Protein AF-A0A945EYX0-F1 (afdb_monomer_lite)

Structure (mmCIF, N/CA/C/O backbone):
data_AF-A0A945EYX0-F1
#
_entry.id   AF-A0A945EYX0-F1
#
loop_
_atom_site.group_PDB
_atom_site.id
_atom_site.type_symbol
_atom_site.label_atom_id
_atom_site.label_alt_id
_atom_site.label_comp_id
_atom_site.label_asym_id
_atom_site.label_entity_id
_atom_site.label_seq_id
_atom_site.pdbx_PDB_ins_code
_atom_site.Cartn_x
_atom_site.Cartn_y
_atom_site.Cartn_z
_atom_site.occupancy
_atom_site.B_iso_or_equiv
_atom_site.auth_seq_id
_atom_site.auth_comp_id
_atom_site.auth_asym_id
_atom_site.auth_atom_id
_atom_site.pdbx_PDB_model_num
ATOM 1 N N . MET A 1 1 ? -17.085 -20.625 30.267 1.00 37.88 1 MET A N 1
ATOM 2 C CA . MET A 1 1 ? -17.602 -19.311 30.707 1.00 37.88 1 MET A CA 1
ATOM 3 C C . MET A 1 1 ? -17.502 -18.360 29.525 1.00 37.88 1 MET A C 1
ATOM 5 O O . MET A 1 1 ? -16.445 -17.791 29.306 1.00 37.88 1 MET A O 1
ATOM 9 N N . ALA A 1 2 ? -18.550 -18.289 28.701 1.00 43.72 2 ALA A N 1
ATOM 10 C CA . ALA A 1 2 ? -18.624 -17.331 27.600 1.00 43.72 2 ALA A CA 1
ATOM 11 C C . ALA A 1 2 ? -18.953 -15.951 28.187 1.00 43.72 2 ALA A C 1
ATOM 13 O O . ALA A 1 2 ? -19.899 -15.830 28.968 1.00 43.72 2 ALA A O 1
ATOM 14 N N . ASN A 1 3 ? -18.123 -14.959 27.871 1.00 45.56 3 ASN A N 1
ATOM 15 C CA . ASN A 1 3 ? -18.277 -13.574 28.294 1.00 45.56 3 ASN A CA 1
ATOM 16 C C . ASN A 1 3 ? -19.655 -13.056 27.833 1.00 45.56 3 ASN A C 1
ATOM 18 O O . ASN A 1 3 ? -19.941 -13.009 26.640 1.00 45.56 3 ASN A O 1
ATOM 22 N N . LYS A 1 4 ? -20.528 -12.750 28.799 1.00 53.34 4 LYS A N 1
ATOM 23 C CA . LYS A 1 4 ? -21.938 -12.376 28.600 1.00 53.34 4 LYS A CA 1
ATOM 24 C C . LYS A 1 4 ? -22.142 -10.885 28.298 1.00 53.34 4 LYS A C 1
ATOM 26 O O . LYS A 1 4 ? -23.288 -10.465 28.166 1.00 53.34 4 LYS A O 1
ATOM 31 N N . ASP A 1 5 ? -21.069 -10.107 28.159 1.00 51.94 5 ASP A N 1
ATOM 32 C CA . ASP A 1 5 ? -21.145 -8.646 28.036 1.00 51.94 5 ASP A CA 1
ATOM 33 C C . ASP A 1 5 ? -20.973 -8.131 26.598 1.00 51.94 5 ASP A C 1
ATOM 35 O O . ASP A 1 5 ? -21.030 -6.921 26.355 1.00 51.94 5 ASP A O 1
ATOM 39 N N . ILE A 1 6 ? -20.832 -9.028 25.616 1.00 58.34 6 ILE A N 1
ATOM 40 C CA . ILE A 1 6 ? -20.865 -8.649 24.201 1.00 58.34 6 ILE A CA 1
ATOM 41 C C . ILE A 1 6 ? -22.315 -8.330 23.840 1.00 58.34 6 ILE A C 1
ATOM 43 O O . ILE A 1 6 ? -23.124 -9.215 23.561 1.00 58.34 6 ILE A O 1
ATOM 47 N N . LYS A 1 7 ? -22.667 -7.039 23.879 1.00 54.03 7 LYS A N 1
ATOM 48 C CA . LYS A 1 7 ? -23.933 -6.562 23.313 1.00 54.03 7 LYS A CA 1
ATOM 49 C C . LYS A 1 7 ? -23.974 -7.035 21.859 1.00 54.03 7 LYS A C 1
ATOM 51 O O . LYS A 1 7 ? -23.086 -6.628 21.109 1.00 54.03 7 LYS A O 1
ATOM 56 N N . PRO A 1 8 ? -24.960 -7.857 21.452 1.00 54.25 8 PRO A N 1
ATOM 57 C CA . PRO A 1 8 ? -25.047 -8.290 20.071 1.00 54.25 8 PRO A CA 1
ATOM 58 C C . PRO A 1 8 ? -25.169 -7.028 19.228 1.00 54.25 8 PRO A C 1
ATOM 60 O O . PRO A 1 8 ? -26.098 -6.230 19.413 1.00 54.25 8 PRO A O 1
ATOM 63 N N . LEU A 1 9 ? -24.181 -6.807 18.362 1.00 60.78 9 LEU A N 1
ATOM 64 C CA . LEU A 1 9 ? -24.248 -5.759 17.362 1.00 60.78 9 LEU A CA 1
ATOM 65 C C . LEU A 1 9 ? -25.582 -5.998 16.643 1.00 60.78 9 LEU A C 1
ATOM 67 O O . LEU A 1 9 ? -25.822 -7.108 16.170 1.00 60.78 9 LEU A O 1
ATOM 71 N N . LYS A 1 10 ? -26.503 -5.021 16.652 1.00 60.78 10 LYS A N 1
ATOM 72 C CA . LYS A 1 10 ? -27.792 -5.130 15.944 1.00 60.78 10 LYS A CA 1
ATOM 73 C C . LYS A 1 10 ? -27.534 -5.052 14.440 1.00 60.78 10 LYS A C 1
ATOM 75 O O . LYS A 1 10 ? -27.842 -4.068 13.779 1.00 60.78 10 LYS A O 1
ATOM 80 N N . LEU A 1 11 ? -26.874 -6.078 13.940 1.00 62.19 11 LEU A N 1
ATOM 81 C CA . LEU A 1 11 ? -26.533 -6.319 12.561 1.00 62.19 11 LEU A CA 1
ATOM 82 C C . LEU A 1 11 ? -27.750 -7.022 11.942 1.00 62.19 11 LEU A C 1
ATOM 84 O O . LEU A 1 11 ? -28.428 -7.805 12.609 1.00 62.19 11 LEU A O 1
ATOM 88 N N . GLY A 1 12 ? -28.095 -6.679 10.700 1.00 70.94 12 GLY A N 1
ATOM 89 C CA . GLY A 1 12 ? -29.199 -7.320 9.984 1.00 70.94 12 GLY A CA 1
ATOM 90 C C . GLY A 1 12 ? -29.094 -8.854 9.977 1.00 70.94 12 GLY A C 1
ATOM 91 O O . GLY A 1 12 ? -28.047 -9.427 10.259 1.00 70.94 12 GLY A O 1
ATOM 92 N N . VAL A 1 13 ? -30.185 -9.540 9.624 1.00 76.62 13 VAL A N 1
ATOM 93 C CA . VAL A 1 13 ? -30.310 -11.014 9.702 1.00 76.62 13 VAL A CA 1
ATOM 94 C C . VAL A 1 13 ? -29.099 -11.763 9.118 1.00 76.62 13 VAL A C 1
ATOM 96 O O . VAL A 1 13 ? -28.624 -12.730 9.706 1.00 76.62 13 VAL A O 1
ATOM 99 N N . VAL A 1 14 ? -28.556 -11.284 7.995 1.00 78.00 14 VAL A N 1
ATOM 100 C CA . VAL A 1 14 ? -27.395 -11.888 7.317 1.00 78.00 14 VAL A CA 1
ATOM 101 C C . VAL A 1 14 ? -26.112 -11.752 8.133 1.00 78.00 14 VAL A C 1
ATOM 103 O O . VAL A 1 14 ? -25.333 -12.691 8.249 1.00 78.00 14 VAL A O 1
ATOM 106 N N . THR A 1 15 ? -25.870 -10.584 8.704 1.00 73.88 15 THR A N 1
ATOM 107 C CA . THR A 1 15 ? -24.610 -10.275 9.370 1.00 73.88 15 THR A CA 1
ATOM 108 C C . THR A 1 15 ? -24.561 -10.843 10.790 1.00 73.88 15 THR A C 1
ATOM 110 O O . THR A 1 15 ? -23.486 -11.235 11.234 1.00 73.88 15 THR A O 1
ATOM 113 N N . GLY A 1 16 ? -25.713 -11.005 11.452 1.00 76.19 16 GLY A N 1
ATOM 114 C CA . GLY A 1 16 ? -25.828 -11.794 12.686 1.00 76.19 16 GLY A CA 1
ATOM 115 C C . GLY A 1 16 ? -25.573 -13.291 12.470 1.00 76.19 16 GLY A C 1
ATOM 116 O O . GLY A 1 16 ? -24.863 -13.909 13.256 1.00 76.19 16 GLY A O 1
ATOM 117 N N . TRP A 1 17 ? -26.072 -13.864 11.367 1.00 81.50 17 TRP A N 1
ATOM 118 C CA . TRP A 1 17 ? -25.796 -15.262 11.007 1.00 81.50 17 TRP A CA 1
ATOM 119 C C . TRP A 1 17 ? -24.309 -15.511 10.702 1.00 81.50 17 TRP A C 1
ATOM 121 O O . TRP A 1 17 ? -23.765 -16.547 11.085 1.00 81.50 17 TRP A O 1
ATOM 131 N N . ILE A 1 18 ? -23.636 -14.560 10.037 1.00 81.62 18 ILE A N 1
ATOM 132 C CA . ILE A 1 18 ? -22.189 -14.646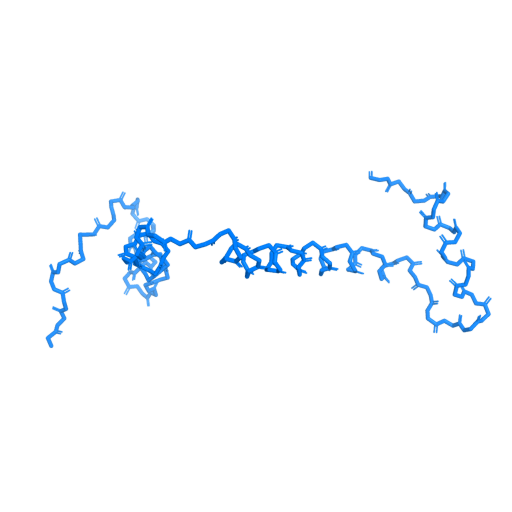 9.778 1.00 81.62 18 ILE A CA 1
ATOM 133 C C . ILE A 1 18 ? -21.408 -14.603 11.093 1.00 81.62 18 ILE A C 1
ATOM 135 O O . ILE A 1 18 ? -20.544 -15.449 11.293 1.00 81.62 18 ILE A O 1
ATOM 139 N N . ASP A 1 19 ? -21.725 -13.668 11.990 1.00 80.69 19 ASP A N 1
ATOM 140 C CA . ASP A 1 19 ? -20.998 -13.487 13.253 1.00 80.69 19 ASP A CA 1
ATOM 141 C C . ASP A 1 19 ? -21.158 -14.690 14.205 1.00 80.69 19 ASP A C 1
ATOM 143 O O . ASP A 1 19 ? -20.222 -15.052 14.913 1.00 80.69 19 ASP A O 1
ATOM 147 N N . GLU A 1 20 ? -22.302 -15.384 14.156 1.00 81.62 20 GLU A N 1
ATOM 148 C CA . GLU A 1 20 ? -22.534 -16.629 14.905 1.00 81.62 20 GLU A CA 1
ATOM 149 C C . GLU A 1 20 ? -21.648 -17.792 14.420 1.00 81.62 20 GLU A C 1
ATOM 151 O O . GLU A 1 20 ? -21.227 -18.637 15.212 1.00 81.62 20 GLU A O 1
ATOM 156 N N . ARG A 1 21 ? -21.347 -17.851 13.115 1.00 83.38 21 ARG A N 1
ATOM 157 C CA . ARG A 1 21 ? -20.498 -18.898 12.516 1.00 83.38 21 ARG A CA 1
ATOM 158 C C . ARG A 1 21 ? -19.015 -18.543 12.552 1.00 83.38 21 ARG A C 1
ATOM 160 O O . ARG A 1 21 ? -18.181 -19.427 12.736 1.00 83.38 21 ARG A O 1
ATOM 167 N N . LEU A 1 22 ? -18.695 -17.272 12.347 1.00 84.62 22 LEU A N 1
ATOM 168 C CA . LEU A 1 22 ? -17.349 -16.725 12.330 1.00 84.62 22 LEU A CA 1
ATOM 169 C C . LEU A 1 22 ? -17.418 -15.288 12.884 1.00 84.62 22 LEU A C 1
ATOM 171 O O . LEU A 1 22 ? -17.830 -14.386 12.150 1.00 84.62 22 LEU A O 1
ATOM 175 N N . PRO A 1 23 ? -17.005 -15.047 14.144 1.00 82.44 23 PRO A N 1
ATOM 176 C CA . PRO A 1 23 ? -17.201 -13.766 14.828 1.00 82.44 23 PRO A CA 1
ATOM 177 C C . PRO A 1 23 ? -16.201 -12.689 14.374 1.00 82.44 23 PRO A C 1
ATOM 179 O O . PRO A 1 23 ? -1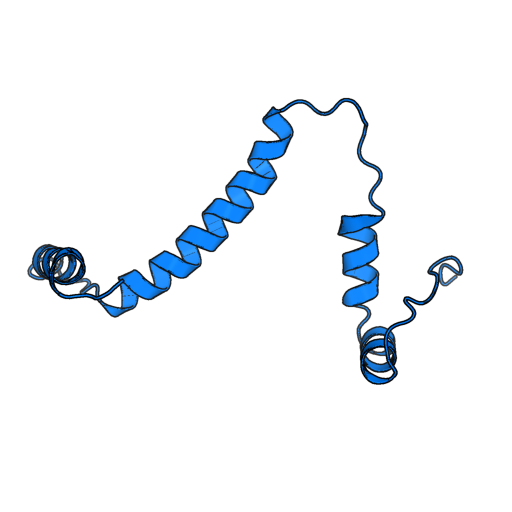5.465 -12.113 15.172 1.00 82.44 23 PRO A O 1
ATOM 182 N N . VAL A 1 24 ? -16.121 -12.434 13.066 1.00 81.06 24 VAL A N 1
ATOM 183 C CA . VAL A 1 24 ? -15.174 -11.480 12.471 1.00 81.06 24 VAL A CA 1
ATOM 184 C C . VAL A 1 24 ? -15.543 -10.059 12.856 1.00 81.06 24 VAL A C 1
ATOM 186 O O . VAL A 1 24 ? -14.678 -9.275 13.237 1.00 81.06 24 VAL A O 1
ATOM 189 N N . PHE A 1 25 ? -16.826 -9.715 12.777 1.00 78.44 25 PHE A N 1
ATOM 190 C CA . PHE A 1 25 ? -17.274 -8.347 13.001 1.00 78.44 25 PHE A CA 1
ATOM 191 C C . PHE A 1 25 ? -17.212 -7.982 14.481 1.00 78.44 25 PHE A C 1
ATOM 193 O O . PHE A 1 25 ? -16.717 -6.904 14.817 1.00 78.44 25 PHE A O 1
ATOM 200 N N . SER A 1 26 ? -17.634 -8.894 15.359 1.00 79.31 26 SER A N 1
ATOM 201 C CA . SER A 1 26 ? -17.517 -8.706 16.806 1.00 79.31 26 SER A CA 1
ATOM 202 C C . SER A 1 26 ? -16.059 -8.591 17.258 1.00 79.31 26 SER A C 1
ATOM 204 O O . SER A 1 26 ? -15.725 -7.672 18.006 1.00 79.31 26 SER A O 1
ATOM 206 N N . TYR A 1 27 ? -15.164 -9.442 16.743 1.00 82.50 27 TYR A N 1
ATOM 207 C CA . TYR A 1 27 ? -13.743 -9.398 17.098 1.00 82.50 27 TYR A CA 1
ATOM 208 C C . TYR A 1 27 ? -13.054 -8.107 16.634 1.00 82.50 27 TYR A C 1
ATOM 210 O O . TYR A 1 27 ? -12.310 -7.482 17.394 1.00 82.50 27 TYR A O 1
ATOM 218 N N . VAL A 1 28 ? -13.330 -7.675 15.399 1.00 83.19 28 VAL A N 1
ATOM 219 C CA . VAL A 1 28 ? -12.800 -6.420 14.843 1.00 83.19 28 VAL A CA 1
ATOM 220 C C . VAL A 1 28 ? -13.302 -5.215 15.640 1.00 83.19 28 VAL A C 1
ATOM 222 O O . VAL A 1 28 ? -12.525 -4.307 15.937 1.00 83.19 28 VAL A O 1
ATOM 225 N N . TYR A 1 29 ? -14.579 -5.205 16.030 1.00 81.94 29 TYR A N 1
ATOM 226 C CA . TYR A 1 29 ? -15.153 -4.124 16.829 1.00 81.94 29 TYR A CA 1
ATOM 227 C C . TYR A 1 29 ? -14.525 -4.031 18.226 1.00 81.94 29 TYR A C 1
ATOM 229 O O . TYR A 1 29 ? -14.190 -2.936 18.681 1.00 81.94 29 TYR A O 1
ATOM 237 N N . GLU A 1 30 ? -14.304 -5.164 18.889 1.00 82.56 30 GLU A N 1
ATOM 238 C CA . GLU A 1 30 ? -13.642 -5.207 20.195 1.00 82.56 30 GLU A CA 1
ATOM 239 C C . GLU A 1 30 ? -12.208 -4.652 20.121 1.00 82.56 30 GLU A C 1
ATOM 241 O O . GLU A 1 30 ? -11.836 -3.771 20.899 1.00 82.56 30 GLU A O 1
ATOM 246 N N . HIS A 1 31 ? -11.425 -5.089 19.131 1.00 82.12 31 HIS A N 1
ATOM 247 C CA . HIS A 1 31 ? -10.016 -4.705 19.006 1.00 82.12 31 HIS A CA 1
ATOM 248 C C . HIS A 1 31 ? -9.811 -3.263 18.537 1.00 82.12 31 HIS A C 1
ATOM 250 O O . HIS A 1 31 ? -8.874 -2.605 18.986 1.00 82.12 31 HIS A O 1
ATOM 256 N N . LEU A 1 32 ? -10.661 -2.757 17.640 1.00 79.62 32 LEU A N 1
ATOM 257 C CA . LEU A 1 32 ? -10.495 -1.412 17.084 1.00 79.62 32 LEU A CA 1
ATOM 258 C C . LEU A 1 32 ? -11.219 -0.332 17.893 1.00 79.62 32 LEU A C 1
ATOM 260 O O . LEU A 1 32 ? -10.697 0.773 18.019 1.00 79.62 32 LEU A O 1
ATOM 264 N N . 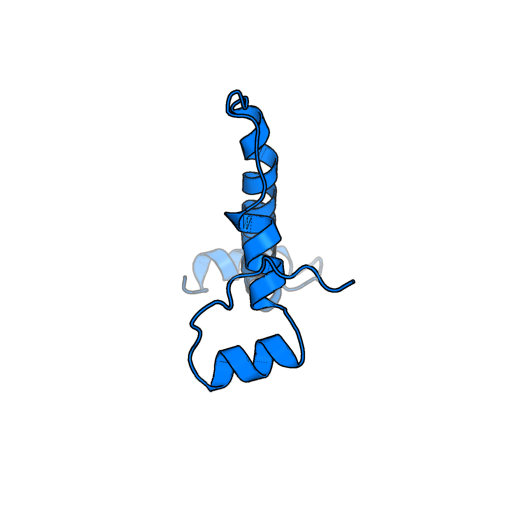ALA A 1 33 ? -12.412 -0.620 18.423 1.00 78.25 33 ALA A N 1
ATOM 265 C CA . ALA A 1 33 ? -13.264 0.398 19.044 1.00 78.25 33 ALA A CA 1
ATOM 266 C C . ALA A 1 33 ? -13.290 0.332 20.576 1.00 78.25 33 ALA A C 1
ATOM 268 O O . ALA A 1 33 ? -13.464 1.365 21.223 1.00 78.25 33 ALA A O 1
ATOM 269 N N . GLN A 1 34 ? -13.134 -0.855 21.171 1.00 77.25 34 GLN A N 1
ATOM 270 C CA . GLN A 1 34 ? -13.222 -1.026 22.628 1.00 77.25 34 GLN A CA 1
ATOM 271 C C . GLN A 1 34 ? -11.858 -1.061 23.324 1.00 77.25 34 GLN A C 1
ATOM 273 O O . GLN A 1 34 ? -11.797 -1.030 24.557 1.00 77.25 34 GLN A O 1
ATOM 278 N N . TYR A 1 35 ? -10.762 -1.058 22.562 1.00 78.44 35 TYR A N 1
ATOM 279 C CA . TYR A 1 35 ? -9.422 -1.036 23.131 1.00 78.44 35 TYR A CA 1
ATOM 280 C C . TYR A 1 35 ? -9.150 0.284 23.864 1.00 78.44 35 TYR A C 1
ATOM 282 O O . TYR A 1 35 ? -9.155 1.373 23.288 1.00 78.44 35 TYR A O 1
ATOM 290 N N . ARG A 1 36 ? -8.903 0.193 25.174 1.00 76.12 36 ARG A N 1
ATOM 291 C CA . ARG A 1 36 ? -8.648 1.359 26.023 1.00 76.12 36 ARG A CA 1
ATOM 292 C C . ARG A 1 36 ? -7.208 1.841 25.845 1.00 76.12 36 ARG A C 1
ATOM 294 O O . ARG A 1 36 ? -6.295 1.350 26.503 1.00 76.12 36 ARG A O 1
ATOM 301 N N . THR A 1 37 ? -7.011 2.858 25.015 1.00 80.31 37 THR A N 1
ATOM 302 C CA . THR A 1 37 ? -5.727 3.559 24.867 1.00 80.31 37 THR A CA 1
ATOM 303 C C . THR A 1 37 ? -5.553 4.670 25.917 1.00 80.31 37 THR A C 1
ATOM 305 O O . THR A 1 37 ? -6.520 5.345 26.289 1.00 80.31 37 THR A O 1
ATOM 308 N N . PRO A 1 38 ? -4.327 4.885 26.436 1.00 80.62 38 PRO A N 1
ATOM 309 C CA . PRO A 1 38 ? -4.050 5.966 27.376 1.00 80.62 38 PRO A CA 1
ATOM 310 C C . PRO A 1 38 ? -4.212 7.332 26.696 1.00 80.62 38 PRO A C 1
ATOM 312 O O . PRO A 1 38 ? -3.790 7.534 25.562 1.00 80.62 38 PRO A O 1
ATOM 315 N N . LYS A 1 39 ? -4.804 8.298 27.410 1.00 77.06 39 LYS A N 1
ATOM 316 C CA . LYS A 1 39 ? -5.133 9.634 26.870 1.00 77.06 39 LYS A CA 1
ATOM 317 C C . LYS A 1 39 ? -3.914 10.532 26.608 1.00 77.06 39 LYS A C 1
ATOM 319 O O . LYS A 1 39 ? -4.062 11.565 25.969 1.00 77.06 39 LYS A O 1
ATOM 324 N N . ASN A 1 40 ? -2.737 10.162 27.116 1.00 85.00 40 ASN A N 1
ATOM 325 C CA . ASN A 1 40 ? -1.489 10.916 26.974 1.00 85.00 40 ASN A CA 1
ATOM 326 C C . ASN A 1 40 ? -0.549 10.234 25.965 1.00 85.00 40 ASN A C 1
ATOM 328 O O . ASN A 1 40 ? 0.516 9.736 26.327 1.00 85.00 40 ASN A O 1
ATOM 332 N N . LEU A 1 41 ? -0.994 10.129 24.713 1.00 83.88 41 LEU A N 1
ATOM 333 C CA . LEU A 1 41 ? -0.221 9.533 23.625 1.00 83.88 41 LEU A CA 1
ATOM 334 C C . LEU A 1 41 ? 0.613 10.611 22.922 1.00 83.88 41 LEU A C 1
ATOM 336 O O . LEU A 1 41 ? 0.099 11.671 22.573 1.00 83.88 41 LEU A O 1
ATOM 340 N N . SER A 1 42 ? 1.895 10.330 22.685 1.00 84.44 42 SER A N 1
ATOM 341 C CA . SER A 1 42 ? 2.763 11.214 21.899 1.00 84.44 42 SER A CA 1
ATOM 342 C C . SER A 1 42 ? 2.431 11.130 20.406 1.00 84.44 42 SER A C 1
ATOM 344 O O . SER A 1 42 ? 2.003 10.081 19.920 1.00 84.44 42 SER A O 1
ATOM 346 N N . TYR A 1 43 ? 2.698 12.206 19.653 1.00 80.25 43 TYR A N 1
ATOM 347 C CA . TYR A 1 43 ? 2.507 12.243 18.197 1.00 80.25 43 TYR A CA 1
ATOM 348 C C . TYR A 1 43 ? 3.229 11.088 17.484 1.00 80.25 43 TYR A C 1
ATOM 350 O O . TYR A 1 43 ? 2.698 10.539 16.519 1.00 80.25 43 TYR A O 1
ATOM 358 N N . PHE A 1 44 ? 4.373 10.645 18.022 1.00 85.56 44 PHE A N 1
ATOM 359 C CA . PHE A 1 44 ? 5.149 9.521 17.495 1.00 85.56 44 PHE A CA 1
ATOM 360 C C . PHE A 1 44 ? 4.384 8.187 17.439 1.00 85.56 44 PHE A C 1
ATOM 362 O O . PHE A 1 44 ? 4.740 7.310 16.657 1.00 85.56 44 PHE A O 1
ATOM 369 N N . TRP A 1 45 ? 3.305 8.024 18.207 1.00 84.38 45 TRP A N 1
ATOM 370 C CA . TRP A 1 45 ? 2.481 6.815 18.149 1.00 84.38 45 TRP A CA 1
ATOM 371 C C . TRP A 1 45 ? 1.688 6.692 16.835 1.00 84.38 45 TRP A C 1
ATOM 373 O O . TRP A 1 45 ? 1.309 5.593 16.434 1.00 84.38 45 TRP A O 1
ATOM 383 N N . ASN A 1 46 ? 1.481 7.803 16.116 1.00 87.00 46 ASN A N 1
ATOM 384 C CA . ASN A 1 46 ? 0.802 7.795 14.818 1.00 87.00 46 ASN A CA 1
ATOM 385 C C . ASN A 1 46 ? 1.659 7.188 13.698 1.00 87.00 46 ASN A C 1
ATOM 387 O O . ASN A 1 46 ? 1.099 6.739 12.698 1.00 87.00 46 ASN A O 1
ATOM 391 N N . PHE A 1 47 ? 2.988 7.118 13.856 1.00 90.12 47 PHE A N 1
ATOM 392 C CA . PHE A 1 47 ? 3.871 6.562 12.822 1.00 90.12 47 PHE A CA 1
ATOM 393 C C . PHE A 1 47 ? 3.571 5.095 12.508 1.00 90.12 47 PHE A C 1
ATOM 395 O O . PHE A 1 47 ? 3.717 4.691 11.360 1.00 90.12 47 PHE A O 1
ATOM 402 N N . GLY A 1 48 ? 3.096 4.312 13.483 1.00 88.50 48 GLY A N 1
ATOM 403 C CA . GLY A 1 48 ? 2.694 2.925 13.241 1.00 88.50 48 GLY A CA 1
ATOM 404 C C . GLY A 1 48 ? 1.514 2.818 12.269 1.00 88.50 48 GLY A C 1
ATOM 405 O O . GLY A 1 48 ? 1.587 2.092 11.281 1.00 88.50 48 GLY A O 1
ATOM 406 N N . SER A 1 49 ? 0.449 3.593 12.502 1.00 88.94 49 SER A N 1
ATOM 407 C CA . SER A 1 49 ? -0.715 3.637 11.603 1.00 88.94 49 SER A CA 1
ATOM 408 C C . SER A 1 49 ? -0.347 4.215 10.232 1.00 88.94 49 SER A C 1
ATOM 410 O O . SER A 1 49 ? -0.730 3.669 9.198 1.00 88.94 49 SER A O 1
ATOM 412 N N . LEU A 1 50 ? 0.477 5.268 10.213 1.00 93.00 50 LEU A N 1
ATOM 413 C CA . LEU A 1 50 ? 0.960 5.878 8.977 1.00 93.00 50 LEU A CA 1
ATOM 414 C C . LEU A 1 50 ? 1.777 4.892 8.127 1.00 93.00 50 LEU A C 1
ATOM 416 O O . LEU A 1 50 ? 1.580 4.831 6.917 1.00 93.00 50 LEU A O 1
ATOM 420 N N . ALA A 1 51 ? 2.647 4.089 8.747 1.00 94.19 51 ALA A N 1
ATOM 421 C CA . ALA A 1 51 ? 3.397 3.040 8.058 1.00 94.19 51 ALA A CA 1
ATOM 422 C C . ALA A 1 51 ? 2.475 1.942 7.504 1.00 94.19 51 ALA A C 1
ATOM 424 O O . ALA A 1 51 ? 2.691 1.471 6.389 1.00 94.19 51 ALA A O 1
ATOM 425 N N . GLY A 1 52 ? 1.418 1.579 8.238 1.00 94.31 52 GLY A N 1
ATOM 426 C CA . GLY A 1 52 ? 0.392 0.655 7.750 1.00 94.31 52 GLY A CA 1
ATOM 427 C C . GLY A 1 52 ? -0.319 1.179 6.500 1.00 94.31 52 GLY A C 1
ATOM 428 O O . GLY A 1 52 ? -0.450 0.458 5.514 1.00 94.31 52 GLY A O 1
ATOM 429 N N . ILE A 1 53 ? -0.711 2.456 6.499 1.00 94.81 53 ILE A N 1
ATOM 430 C CA . ILE A 1 53 ? -1.321 3.104 5.329 1.00 94.81 53 ILE A CA 1
ATOM 431 C C . ILE A 1 53 ? -0.327 3.164 4.163 1.00 94.81 53 ILE A C 1
ATOM 433 O O . ILE A 1 53 ? -0.683 2.822 3.036 1.00 94.81 53 ILE A O 1
ATOM 437 N N . ALA A 1 54 ? 0.923 3.552 4.425 1.00 96.25 54 ALA A N 1
ATOM 438 C CA . ALA A 1 54 ? 1.966 3.604 3.406 1.00 96.25 54 ALA A CA 1
ATOM 439 C C . ALA A 1 54 ? 2.189 2.232 2.754 1.00 96.25 54 ALA A C 1
ATOM 441 O O . ALA A 1 54 ? 2.286 2.151 1.533 1.00 96.25 54 ALA A O 1
ATOM 442 N N . LEU A 1 55 ? 2.200 1.153 3.542 1.00 96.62 55 LEU A N 1
ATOM 443 C CA . LEU A 1 55 ? 2.331 -0.210 3.033 1.00 96.62 55 LEU A CA 1
ATOM 444 C C . LEU A 1 55 ? 1.178 -0.580 2.093 1.00 96.62 55 LEU A C 1
ATOM 446 O O . LEU A 1 55 ? 1.422 -1.106 1.011 1.00 96.62 55 LEU A O 1
ATOM 450 N N . VAL A 1 56 ? -0.067 -0.281 2.475 1.00 96.81 56 VAL A N 1
ATOM 451 C CA . VAL A 1 56 ? -1.238 -0.559 1.629 1.00 96.81 56 VAL A CA 1
ATOM 452 C C . VAL A 1 56 ? -1.143 0.199 0.307 1.00 96.81 56 VAL A C 1
ATOM 454 O O . VAL A 1 56 ? -1.344 -0.400 -0.748 1.00 96.81 56 VAL A O 1
ATOM 457 N N . ILE A 1 57 ? -0.780 1.485 0.349 1.00 96.56 57 ILE A N 1
ATOM 458 C CA . ILE A 1 57 ? -0.590 2.291 -0.863 1.00 96.56 57 ILE A CA 1
ATOM 459 C C . ILE A 1 57 ? 0.492 1.666 -1.749 1.00 96.56 57 ILE A C 1
ATOM 461 O O . ILE A 1 57 ? 0.240 1.467 -2.930 1.00 96.56 57 ILE A O 1
ATOM 465 N N . GLN A 1 58 ? 1.647 1.297 -1.186 1.00 95.56 58 GLN A N 1
ATOM 466 C CA . GLN A 1 58 ? 2.753 0.691 -1.936 1.00 95.56 58 GLN A CA 1
ATOM 467 C C . GLN A 1 58 ? 2.395 -0.665 -2.553 1.00 95.56 58 GLN A C 1
ATOM 469 O O . GLN A 1 58 ? 2.822 -0.954 -3.666 1.00 95.56 58 GLN A O 1
ATOM 474 N N . ILE A 1 59 ? 1.603 -1.496 -1.870 1.00 97.38 59 ILE A N 1
ATOM 475 C CA . ILE A 1 59 ? 1.133 -2.770 -2.432 1.00 97.38 59 ILE A CA 1
ATOM 476 C C . ILE A 1 59 ? 0.230 -2.505 -3.635 1.00 97.38 59 ILE A C 1
ATOM 478 O O . ILE A 1 59 ? 0.428 -3.090 -4.696 1.00 97.38 59 ILE A O 1
ATOM 482 N N . VAL A 1 60 ? -0.752 -1.616 -3.481 1.00 96.19 60 VAL A N 1
ATOM 483 C CA . VAL A 1 60 ? -1.719 -1.321 -4.542 1.00 96.19 60 VAL A CA 1
ATOM 484 C C . VAL A 1 60 ? -1.020 -0.691 -5.745 1.00 96.19 60 VAL A C 1
ATOM 486 O O . VAL A 1 60 ? -1.157 -1.195 -6.858 1.00 96.19 60 VAL A O 1
ATOM 489 N N . THR A 1 61 ? -0.225 0.362 -5.539 1.00 93.62 61 THR A N 1
ATOM 490 C CA . THR A 1 61 ? 0.505 1.016 -6.633 1.00 93.62 61 THR A CA 1
ATOM 491 C C . THR A 1 61 ? 1.556 0.094 -7.238 1.00 93.62 61 THR A C 1
ATOM 493 O O . THR A 1 61 ? 1.697 0.062 -8.455 1.00 93.62 61 THR A O 1
ATOM 496 N N . GLY A 1 62 ? 2.247 -0.707 -6.427 1.00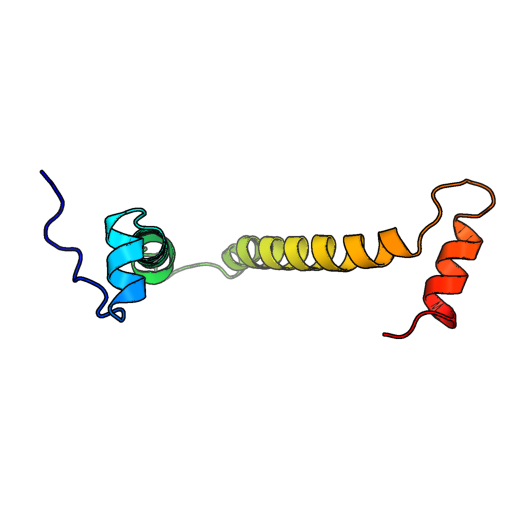 93.69 62 GLY A N 1
ATOM 497 C CA . GLY A 1 62 ? 3.225 -1.687 -6.893 1.00 93.69 62 GLY A CA 1
ATOM 498 C C . GLY A 1 62 ? 2.614 -2.737 -7.820 1.00 93.69 62 GLY A C 1
ATOM 499 O O . GLY A 1 62 ? 3.207 -3.047 -8.851 1.00 93.69 62 GLY A O 1
ATOM 50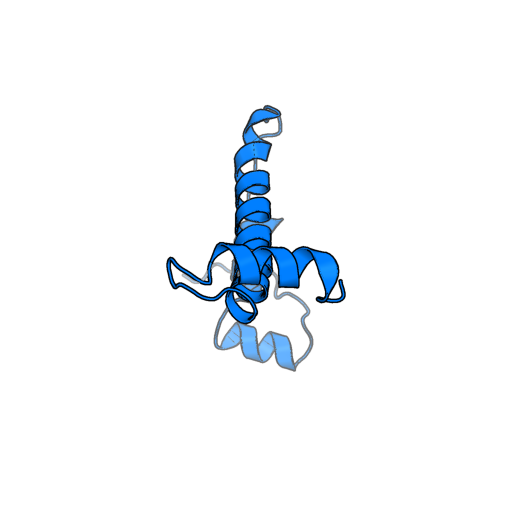0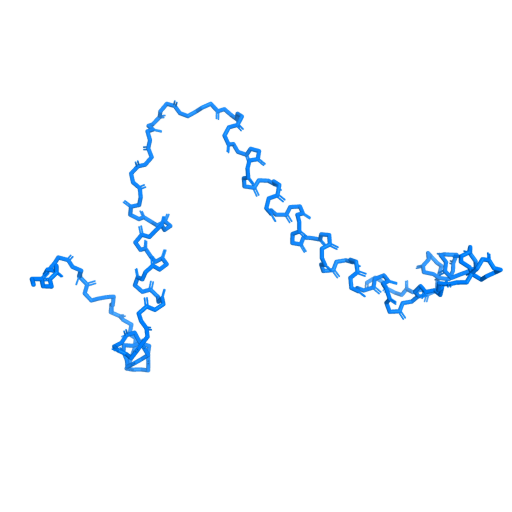 N N . ILE A 1 63 ? 1.409 -3.233 -7.510 1.00 94.44 63 ILE A N 1
ATOM 501 C CA . ILE A 1 63 ? 0.670 -4.151 -8.390 1.00 94.44 63 ILE A CA 1
ATOM 502 C C . ILE A 1 63 ? 0.398 -3.486 -9.745 1.00 94.44 63 ILE A C 1
ATOM 504 O O . ILE A 1 63 ? 0.721 -4.076 -10.774 1.00 94.44 63 ILE A O 1
ATOM 508 N N . PHE A 1 64 ? -0.119 -2.255 -9.765 1.00 90.69 64 PHE A N 1
ATOM 509 C CA . PHE A 1 64 ? -0.359 -1.534 -11.021 1.00 90.69 64 PHE A CA 1
ATOM 510 C C . PHE A 1 64 ? 0.928 -1.279 -11.812 1.00 90.69 64 PHE A C 1
ATOM 512 O O . PHE A 1 64 ? 0.967 -1.537 -13.011 1.00 90.69 64 PHE A O 1
ATOM 519 N N . LEU A 1 65 ? 2.008 -0.857 -11.152 1.00 91.00 65 LEU A N 1
ATOM 520 C CA . LEU A 1 65 ? 3.301 -0.655 -11.810 1.00 91.00 65 LEU A CA 1
ATOM 521 C C . LEU A 1 65 ? 3.839 -1.965 -12.401 1.00 91.00 65 LEU A C 1
ATOM 523 O O . LEU A 1 65 ? 4.328 -1.977 -13.528 1.00 91.00 65 LEU A O 1
ATOM 527 N N . SER A 1 66 ? 3.705 -3.082 -11.680 1.00 89.25 66 SER A N 1
ATOM 528 C CA . SER A 1 66 ? 4.170 -4.392 -12.152 1.00 89.25 66 SER A CA 1
ATOM 529 C C . SER A 1 66 ? 3.443 -4.903 -13.398 1.00 89.25 66 SER A C 1
ATOM 531 O O . SER A 1 66 ? 4.020 -5.692 -14.138 1.00 89.25 66 SER A O 1
ATOM 533 N N . MET A 1 67 ? 2.215 -4.443 -13.672 1.00 89.81 67 MET A N 1
ATOM 534 C CA . MET A 1 67 ? 1.487 -4.807 -14.896 1.00 89.81 67 MET A CA 1
ATOM 535 C C . MET A 1 67 ? 2.096 -4.175 -16.155 1.00 89.81 67 MET A C 1
ATOM 537 O O . MET A 1 67 ? 1.920 -4.710 -17.247 1.00 89.81 67 MET A O 1
ATOM 541 N N . HIS A 1 68 ? 2.815 -3.059 -16.008 1.00 85.94 68 HIS A N 1
ATOM 542 C CA . HIS A 1 68 ? 3.413 -2.304 -17.113 1.00 85.94 68 HIS A CA 1
ATOM 543 C C . HIS A 1 68 ? 4.950 -2.373 -17.139 1.00 85.94 68 HIS A C 1
ATOM 545 O O . HIS A 1 68 ? 5.571 -1.988 -18.128 1.00 85.94 68 HIS A O 1
ATOM 551 N N . TYR A 1 69 ? 5.577 -2.869 -16.070 1.00 88.62 69 TYR A N 1
ATOM 552 C CA . TYR A 1 69 ? 7.029 -2.984 -15.961 1.00 88.62 69 TYR A CA 1
ATOM 553 C C . TYR A 1 69 ? 7.561 -4.279 -16.594 1.00 88.62 69 TYR A C 1
ATOM 555 O O . TYR A 1 69 ? 7.057 -5.368 -16.322 1.00 88.62 69 TYR A O 1
ATOM 563 N N . THR A 1 70 ? 8.636 -4.178 -17.386 1.00 89.25 70 THR A N 1
ATOM 564 C CA . THR A 1 70 ? 9.325 -5.345 -17.969 1.00 89.25 70 THR A CA 1
ATOM 565 C C . THR A 1 70 ? 10.642 -5.615 -17.228 1.00 89.25 70 THR A C 1
ATOM 567 O O . THR A 1 70 ? 11.551 -4.784 -17.291 1.00 89.25 70 THR A O 1
ATOM 570 N N . PRO A 1 71 ? 10.808 -6.775 -16.559 1.00 86.75 71 PRO A N 1
ATOM 571 C CA . PRO A 1 71 ? 11.994 -7.077 -15.756 1.00 86.75 71 PRO A CA 1
ATOM 572 C C . PRO A 1 71 ? 13.156 -7.606 -16.616 1.00 86.75 71 PRO A C 1
ATOM 574 O O . PRO A 1 71 ? 13.623 -8.728 -16.432 1.00 86.75 71 PRO A O 1
ATOM 577 N N . HIS A 1 72 ? 13.632 -6.804 -17.570 1.00 90.50 72 HIS A N 1
ATOM 578 C CA . HIS A 1 72 ? 14.800 -7.118 -18.398 1.00 90.50 72 HIS A CA 1
ATOM 579 C C . HIS A 1 72 ? 15.736 -5.910 -18.455 1.00 90.50 72 HIS A C 1
ATOM 581 O O . HIS A 1 72 ? 15.273 -4.796 -18.660 1.00 90.50 72 HIS A O 1
ATOM 587 N N . ALA A 1 73 ? 17.050 -6.125 -18.315 1.00 86.94 73 ALA A N 1
ATOM 588 C CA . ALA A 1 73 ? 18.051 -5.052 -18.311 1.00 86.94 73 ALA A CA 1
ATOM 589 C C . ALA A 1 73 ? 17.933 -4.076 -19.502 1.00 86.94 73 ALA A C 1
ATOM 591 O O . ALA A 1 73 ? 18.030 -2.871 -19.295 1.00 86.94 73 ALA A O 1
ATOM 592 N N . ASP A 1 74 ? 17.650 -4.582 -20.706 1.00 88.75 74 ASP A N 1
ATOM 593 C CA . ASP A 1 74 ? 17.551 -3.773 -21.926 1.00 88.75 74 ASP A CA 1
ATOM 594 C C . ASP A 1 74 ? 16.232 -2.985 -22.045 1.00 88.75 74 ASP A C 1
ATOM 596 O O . ASP A 1 74 ? 16.207 -1.943 -22.684 1.00 88.75 74 ASP A O 1
ATOM 600 N N . HIS A 1 75 ? 15.147 -3.445 -21.406 1.00 85.25 75 HIS A N 1
ATOM 601 C CA . HIS A 1 75 ? 13.798 -2.859 -21.531 1.00 85.25 75 HIS A CA 1
ATOM 602 C C . HIS A 1 75 ? 13.268 -2.225 -20.237 1.00 85.25 75 HIS A C 1
ATOM 604 O O . HIS A 1 75 ? 12.183 -1.641 -20.221 1.00 85.25 75 HIS A O 1
ATOM 610 N N . ALA A 1 76 ? 14.016 -2.326 -19.135 1.00 84.25 76 ALA A N 1
ATOM 611 C CA . ALA A 1 76 ? 13.610 -1.796 -17.839 1.00 84.25 76 ALA A CA 1
ATOM 612 C C . ALA A 1 76 ? 13.405 -0.277 -17.895 1.00 84.25 76 ALA A C 1
ATOM 614 O O . ALA A 1 76 ? 12.422 0.219 -17.351 1.00 84.25 76 ALA A O 1
ATOM 615 N N . PHE A 1 77 ? 14.293 0.448 -18.580 1.00 85.69 77 PHE A N 1
ATOM 616 C CA . PHE A 1 77 ? 14.185 1.900 -18.723 1.00 85.69 77 PHE A CA 1
ATOM 617 C C . PHE A 1 77 ? 13.024 2.298 -19.644 1.00 85.69 77 PHE A C 1
ATOM 619 O O . PHE A 1 77 ? 12.183 3.105 -19.247 1.00 85.69 77 PHE A O 1
ATOM 626 N N . ASP A 1 78 ? 12.914 1.654 -20.807 1.00 88.88 78 ASP A N 1
ATOM 627 C CA . ASP A 1 78 ? 11.844 1.909 -21.779 1.00 88.88 78 ASP A CA 1
ATOM 628 C C . ASP A 1 78 ? 10.453 1.670 -21.171 1.00 88.88 78 ASP A C 1
ATOM 630 O O . ASP A 1 78 ? 9.530 2.457 -21.377 1.00 88.88 78 ASP A O 1
ATOM 634 N N . SER A 1 79 ? 10.302 0.620 -20.352 1.00 87.69 79 SER A N 1
ATOM 635 C CA . SER A 1 79 ? 9.033 0.327 -19.673 1.00 87.69 79 SER A CA 1
ATOM 636 C C . SER A 1 79 ? 8.629 1.404 -18.658 1.00 87.69 79 SER A C 1
ATOM 638 O O . SER A 1 79 ? 7.444 1.683 -18.497 1.00 87.69 79 SER A O 1
ATOM 640 N N . VAL A 1 80 ? 9.593 2.073 -18.016 1.00 88.31 80 VAL A N 1
ATOM 641 C CA . VAL A 1 80 ? 9.315 3.200 -17.111 1.00 88.31 80 VAL A CA 1
ATOM 642 C C . VAL A 1 80 ? 8.948 4.458 -17.900 1.00 88.31 80 VAL A C 1
ATOM 644 O O . VAL A 1 80 ? 8.024 5.167 -17.505 1.00 88.31 80 VAL A O 1
ATOM 647 N N . GLU A 1 81 ? 9.617 4.733 -19.025 1.00 88.25 81 GLU A N 1
ATOM 648 C CA . GLU A 1 81 ? 9.248 5.853 -19.904 1.00 88.25 81 GLU A CA 1
ATOM 649 C C . GLU A 1 81 ? 7.824 5.689 -20.453 1.00 88.25 81 GLU A C 1
ATOM 651 O O . GLU A 1 81 ? 7.048 6.647 -20.436 1.00 88.25 81 GLU A O 1
ATOM 656 N N . HIS A 1 82 ? 7.455 4.463 -20.834 1.00 88.44 82 HIS A N 1
ATOM 657 C CA . HIS A 1 82 ? 6.099 4.116 -21.249 1.00 88.44 82 HIS A CA 1
ATOM 658 C C . HIS A 1 82 ? 5.066 4.377 -20.139 1.00 88.44 82 HIS A C 1
ATOM 660 O O . HIS A 1 82 ? 4.051 5.028 -20.384 1.00 88.44 82 HIS A O 1
ATOM 666 N N . ILE A 1 83 ? 5.347 3.964 -18.894 1.00 89.50 83 ILE A N 1
ATOM 667 C CA . ILE A 1 83 ? 4.473 4.241 -17.736 1.00 89.50 83 ILE A CA 1
ATOM 668 C C . ILE A 1 83 ? 4.263 5.747 -17.529 1.00 89.50 83 ILE A C 1
ATOM 670 O O . ILE A 1 83 ? 3.162 6.179 -17.207 1.00 89.50 83 ILE A O 1
ATOM 674 N N . MET A 1 84 ? 5.302 6.560 -17.716 1.00 89.06 84 MET A N 1
ATOM 675 C CA . MET A 1 84 ? 5.226 8.001 -17.458 1.00 89.06 84 MET A CA 1
ATOM 676 C C . MET A 1 84 ? 4.512 8.796 -18.558 1.00 89.06 84 MET A C 1
ATOM 678 O O . MET A 1 84 ? 4.035 9.898 -18.281 1.00 89.06 84 MET A O 1
ATOM 682 N N . ARG A 1 85 ? 4.491 8.301 -19.803 1.00 88.75 85 ARG A N 1
ATOM 683 C CA . ARG A 1 85 ? 4.004 9.062 -20.969 1.00 88.75 85 ARG A CA 1
ATOM 684 C C . ARG A 1 85 ? 2.725 8.518 -21.586 1.00 88.75 85 ARG A C 1
ATOM 686 O O . ARG A 1 85 ? 1.907 9.310 -22.045 1.00 88.75 85 ARG A O 1
ATOM 693 N N . ASP A 1 86 ? 2.561 7.201 -21.582 1.00 87.81 86 ASP A N 1
ATOM 694 C CA . ASP A 1 86 ? 1.535 6.531 -22.381 1.00 87.81 86 ASP A CA 1
ATOM 695 C C . ASP A 1 86 ? 0.462 5.847 -21.521 1.00 87.81 86 ASP A C 1
ATOM 697 O O . ASP A 1 86 ? -0.598 5.481 -22.033 1.00 87.81 86 ASP A O 1
ATOM 701 N N . VAL A 1 87 ? 0.710 5.667 -20.218 1.00 85.12 87 VAL A N 1
ATOM 702 C CA . VAL A 1 87 ? -0.257 5.072 -19.287 1.00 85.12 87 VAL A CA 1
ATOM 703 C C . VAL A 1 87 ? -1.142 6.163 -18.684 1.00 85.12 87 VAL A C 1
ATOM 705 O O . VAL A 1 87 ? -0.665 7.155 -18.136 1.00 85.12 87 VAL A O 1
ATOM 708 N N . ASN A 1 88 ? -2.456 5.968 -18.782 1.00 80.50 88 ASN A N 1
ATOM 709 C CA . ASN A 1 88 ? -3.440 6.865 -18.180 1.00 80.50 88 ASN A CA 1
ATOM 710 C C . ASN A 1 88 ? -3.525 6.651 -16.659 1.00 80.50 88 ASN A C 1
ATOM 712 O O . ASN A 1 88 ? -3.428 5.517 -16.189 1.00 80.50 88 ASN A O 1
ATOM 716 N N . TYR A 1 89 ? -3.724 7.748 -15.923 1.00 74.25 89 TYR A N 1
ATOM 717 C CA . TYR A 1 89 ? -3.853 7.785 -14.460 1.00 74.25 89 TYR A CA 1
ATOM 718 C C . TYR A 1 89 ? -5.232 7.350 -13.951 1.00 74.25 89 TYR A C 1
ATOM 720 O O . TYR A 1 89 ? -6.243 7.606 -14.647 1.00 74.25 89 TYR A O 1
#

Sequence (89 aa):
MANKDIKPLKLGVVTGWIDERLPVFSYVYEHLAQYRTPKNLSYFWNFGSLAGIALVIQIVTGIFLSMHYTPHADHAFDSVEHIMRDVNY

Secondary structure (DSSP, 8-state):
---TT-PPP---HHHHHHHHHS-HHHHHHHHHHS----S---GGGHHHHHHHHHHHHHHHHHHHHHHH---STTTHHHHHHHHHHTS--

pLDDT: mean 81.73, std 12.55, range [37.88, 97.38]

Radius of gyration: 22.42 Å; chains: 1; bounding box: 48×32×53 Å

Foldseek 3Di:
DPDPPQPQPPDPPVVSVVCVVPVPPSVCCCVPPVDDDDPPDDPVVCVVVVVVVVVVVCVVVVVVLVVQADPDPVCRVVSVVCCVPPDDD